Protein AF-A0A0F9MAQ1-F1 (afdb_monomer_lite)

Sequence (51 aa):
MEEKQSKGMGIGLTLVKKAIENYNGQIWVEDKIAGDYTEGSNFIIMIPEAV

Organism: NCBI:txid412755

pLDDT: mean 90.41, std 13.49, range [44.88, 98.38]

Structure (mmCIF, N/CA/C/O backbone):
data_AF-A0A0F9MAQ1-F1
#
_entry.id   AF-A0A0F9MAQ1-F1
#
loop_
_atom_site.group_PDB
_atom_site.id
_atom_site.type_symbol
_atom_site.label_atom_id
_atom_site.label_alt_id
_atom_site.label_comp_id
_atom_site.label_asym_id
_atom_site.label_entity_id
_atom_site.label_seq_id
_atom_site.pdbx_PDB_ins_code
_atom_site.Cartn_x
_atom_site.Cartn_y
_atom_site.Cartn_z
_atom_site.occupancy
_atom_site.B_iso_or_equiv
_atom_site.auth_seq_id
_atom_site.auth_comp_id
_atom_site.auth_asym_id
_atom_site.auth_atom_id
_atom_site.pdbx_PDB_model_num
ATOM 1 N N . MET A 1 1 ? 22.847 27.144 -13.496 1.00 44.88 1 MET A N 1
ATOM 2 C CA . MET A 1 1 ? 22.558 27.013 -12.055 1.00 44.88 1 MET A CA 1
ATOM 3 C C . MET A 1 1 ? 21.615 25.833 -11.936 1.00 44.88 1 MET A C 1
ATOM 5 O O . MET A 1 1 ? 20.500 25.940 -12.418 1.00 44.88 1 MET A O 1
ATOM 9 N N . GLU A 1 2 ? 22.091 24.683 -11.462 1.00 55.12 2 GLU A N 1
ATOM 10 C CA . GLU A 1 2 ? 21.218 23.527 -11.230 1.00 55.12 2 GLU A CA 1
ATOM 11 C C . GLU A 1 2 ? 20.355 23.827 -10.005 1.00 55.12 2 GLU A C 1
ATOM 13 O O . GLU A 1 2 ? 20.876 24.035 -8.906 1.00 55.12 2 GLU A O 1
ATOM 18 N N . GLU A 1 3 ? 19.039 23.910 -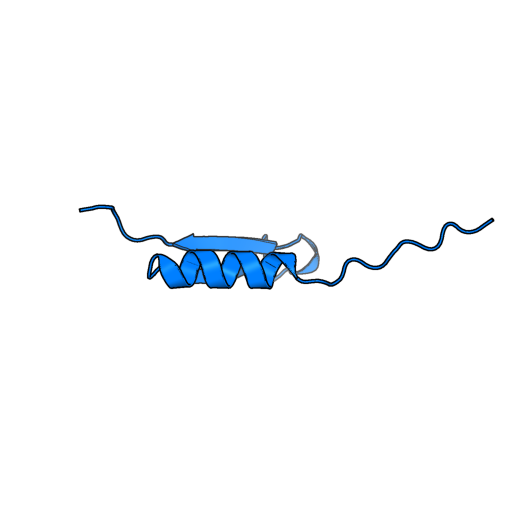10.193 1.00 56.41 3 GLU A N 1
ATOM 19 C CA . GLU A 1 3 ? 18.111 23.966 -9.072 1.00 56.41 3 GLU A CA 1
ATOM 20 C C . GLU A 1 3 ? 18.246 22.662 -8.283 1.00 56.41 3 GLU A C 1
ATOM 22 O O . GLU A 1 3 ? 17.922 21.578 -8.771 1.00 56.41 3 GLU A O 1
ATOM 27 N N . LYS A 1 4 ? 18.762 22.755 -7.051 1.00 57.19 4 LYS A N 1
ATOM 28 C CA . LYS A 1 4 ? 18.702 21.658 -6.084 1.00 57.19 4 LYS A CA 1
ATOM 29 C C . LYS A 1 4 ? 17.229 21.353 -5.846 1.00 57.19 4 LYS A C 1
ATOM 31 O O . LYS A 1 4 ? 16.596 22.017 -5.029 1.00 57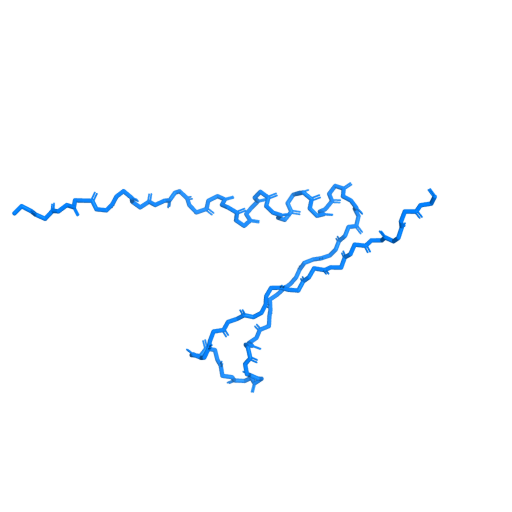.19 4 LYS A O 1
ATOM 36 N N . GLN A 1 5 ? 16.698 20.351 -6.543 1.00 62.19 5 GLN A N 1
ATOM 37 C CA . GLN A 1 5 ? 15.418 19.749 -6.201 1.00 62.19 5 GLN A CA 1
ATOM 38 C C . GLN A 1 5 ? 15.475 19.392 -4.716 1.00 62.19 5 GLN A C 1
ATOM 40 O O . GLN A 1 5 ? 16.257 18.531 -4.299 1.00 62.19 5 GLN A O 1
ATOM 45 N N . SER A 1 6 ? 14.697 20.097 -3.898 1.00 64.81 6 SER A N 1
ATOM 46 C CA . SER A 1 6 ? 14.488 19.715 -2.513 1.00 64.81 6 SER A CA 1
ATOM 47 C C . SER A 1 6 ? 13.848 18.332 -2.547 1.00 64.81 6 SER A C 1
ATOM 49 O O . SER A 1 6 ? 12.676 18.174 -2.880 1.00 64.81 6 SER A O 1
ATOM 51 N N . LYS A 1 7 ? 14.648 17.290 -2.285 1.00 72.69 7 LYS A N 1
ATOM 52 C CA . LYS A 1 7 ? 14.129 15.929 -2.145 1.00 72.69 7 LYS A CA 1
ATOM 53 C C . LYS A 1 7 ? 13.025 15.985 -1.095 1.00 72.69 7 LYS A C 1
ATOM 55 O O . LYS A 1 7 ? 13.290 16.299 0.065 1.00 72.69 7 LYS A O 1
ATOM 60 N N . GLY A 1 8 ? 11.788 15.724 -1.512 1.00 78.62 8 GLY A N 1
ATOM 61 C CA . GLY A 1 8 ? 10.676 15.601 -0.582 1.00 78.62 8 GLY A CA 1
ATOM 62 C C . GLY A 1 8 ? 11.011 14.548 0.473 1.00 78.62 8 GLY A C 1
ATOM 63 O O . GLY A 1 8 ? 11.629 13.531 0.165 1.00 78.62 8 GLY A O 1
ATOM 64 N N . MET A 1 9 ? 10.599 14.772 1.721 1.00 86.75 9 MET A N 1
ATOM 65 C CA . MET A 1 9 ? 10.933 13.893 2.854 1.00 86.75 9 MET A CA 1
ATOM 66 C C . MET A 1 9 ? 10.342 12.470 2.757 1.00 86.75 9 MET A C 1
ATOM 68 O O . MET A 1 9 ? 10.568 11.658 3.646 1.00 86.75 9 MET A O 1
ATOM 72 N N . GLY A 1 10 ? 9.551 12.157 1.723 1.00 89.25 10 GLY A N 1
ATOM 73 C CA . GLY A 1 10 ? 8.960 10.825 1.534 1.00 89.25 10 GLY A CA 1
ATOM 74 C C . GLY A 1 10 ? 7.844 10.474 2.525 1.00 89.25 10 GLY A C 1
ATOM 75 O O . GLY A 1 10 ? 7.481 9.312 2.660 1.00 89.25 10 GLY A O 1
ATOM 76 N N . ILE A 1 11 ? 7.274 11.460 3.222 1.00 94.56 11 ILE A N 1
ATOM 77 C CA . ILE A 1 11 ? 6.311 11.227 4.313 1.00 94.56 11 ILE A CA 1
ATOM 78 C C . ILE A 1 11 ? 4.861 11.007 3.853 1.00 94.56 11 ILE A C 1
ATOM 80 O O . ILE A 1 11 ? 4.028 10.603 4.661 1.00 94.56 11 ILE A O 1
ATOM 84 N N . GLY A 1 12 ? 4.540 11.259 2.579 1.00 93.75 12 GLY A N 1
ATOM 85 C CA . GLY A 1 12 ? 3.160 11.252 2.075 1.00 93.75 12 GLY A CA 1
ATOM 86 C C . GLY A 1 12 ? 2.442 9.916 2.282 1.00 93.75 12 GLY A C 1
ATOM 87 O O . GLY A 1 12 ? 1.386 9.874 2.907 1.00 93.75 12 GLY A O 1
ATOM 88 N N . LEU A 1 13 ? 3.045 8.809 1.844 1.00 94.81 13 LEU A N 1
ATOM 89 C CA . LEU A 1 13 ? 2.439 7.478 1.986 1.00 94.81 13 LEU A CA 1
ATOM 90 C C . LEU A 1 13 ? 2.366 7.013 3.445 1.00 94.81 13 LEU A C 1
ATOM 92 O O . LEU A 1 13 ? 1.426 6.320 3.824 1.00 94.81 13 LEU A O 1
ATOM 96 N N . THR A 1 14 ? 3.300 7.453 4.292 1.00 95.38 14 THR A N 1
ATOM 97 C CA . THR A 1 14 ? 3.244 7.201 5.738 1.00 95.38 14 THR A CA 1
ATOM 98 C C . THR A 1 14 ? 2.026 7.869 6.376 1.00 95.38 14 THR A C 1
ATOM 100 O O . THR A 1 14 ? 1.395 7.280 7.253 1.00 95.38 14 THR A O 1
ATOM 103 N N . LEU A 1 15 ? 1.681 9.088 5.947 1.00 96.69 15 LEU A N 1
ATOM 104 C CA . LEU A 1 15 ? 0.482 9.788 6.414 1.00 96.69 15 LEU A CA 1
ATOM 105 C C . LEU A 1 15 ? -0.794 9.096 5.922 1.00 96.69 15 LEU A C 1
ATOM 107 O O . LEU A 1 15 ? -1.705 8.884 6.717 1.00 96.69 15 LEU A O 1
ATOM 111 N N . VAL A 1 16 ? -0.831 8.692 4.648 1.00 96.94 16 VAL A N 1
ATOM 112 C CA . VAL A 1 16 ? -1.965 7.958 4.061 1.00 96.94 16 VAL A CA 1
ATOM 113 C C . VAL A 1 16 ? -2.209 6.640 4.799 1.00 96.94 16 VAL A C 1
ATOM 115 O O . VAL A 1 16 ? -3.333 6.381 5.219 1.00 96.94 16 VAL A O 1
ATOM 118 N N . LYS A 1 17 ? -1.159 5.842 5.034 1.00 96.56 17 LYS A N 1
ATOM 119 C CA . LYS A 1 17 ? -1.264 4.576 5.770 1.00 96.56 17 LYS A CA 1
ATOM 120 C C . LYS A 1 17 ? -1.853 4.779 7.168 1.00 96.56 17 LYS A C 1
ATOM 122 O O . LYS A 1 17 ? -2.825 4.117 7.508 1.00 96.56 17 LYS A O 1
ATOM 127 N N . LYS A 1 18 ? -1.330 5.745 7.932 1.00 97.38 18 LYS A N 1
ATOM 128 C CA . LYS A 1 18 ? -1.845 6.074 9.274 1.00 97.38 18 LYS A CA 1
ATOM 129 C C . LYS A 1 18 ? -3.308 6.512 9.250 1.00 97.38 18 LYS A C 1
ATOM 131 O O . LYS A 1 18 ? -4.073 6.122 10.123 1.00 97.38 18 LYS A O 1
ATOM 136 N N . ALA A 1 19 ? -3.701 7.323 8.266 1.00 97.25 19 AL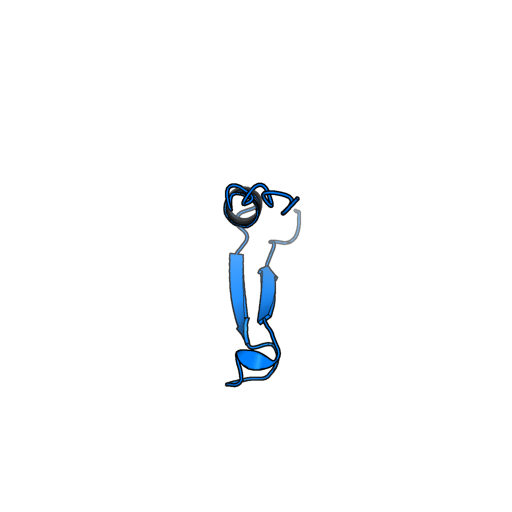A A N 1
ATOM 137 C CA . ALA A 1 19 ? -5.088 7.751 8.124 1.00 97.25 19 ALA A CA 1
ATOM 138 C C . ALA A 1 19 ? -6.015 6.549 7.898 1.00 97.25 19 ALA A C 1
ATOM 140 O O . ALA A 1 19 ? -7.023 6.431 8.580 1.00 97.25 19 ALA A O 1
ATOM 141 N N . ILE A 1 20 ? -5.645 5.638 6.998 1.00 97.75 20 ILE A N 1
ATOM 142 C CA . ILE A 1 20 ? -6.437 4.444 6.675 1.00 97.75 20 ILE A CA 1
ATOM 143 C C . ILE A 1 20 ? -6.506 3.478 7.865 1.00 97.75 20 ILE A C 1
ATOM 145 O O . ILE A 1 20 ? -7.586 2.986 8.182 1.00 97.75 20 ILE A O 1
ATOM 149 N N . GLU A 1 21 ? -5.391 3.261 8.569 1.00 96.38 21 GLU A N 1
ATOM 150 C CA . GLU A 1 21 ? -5.341 2.433 9.784 1.00 96.38 21 GLU A CA 1
ATOM 151 C C . GLU A 1 21 ? -6.270 2.966 10.888 1.00 96.38 21 GLU A C 1
ATOM 153 O O . GLU A 1 21 ? -6.947 2.177 11.546 1.00 96.38 21 GLU A O 1
ATOM 158 N N . ASN A 1 22 ? -6.375 4.292 11.050 1.00 96.75 22 ASN A N 1
ATOM 159 C CA . ASN A 1 22 ? -7.297 4.913 12.011 1.00 96.75 22 ASN A CA 1
ATOM 160 C C . ASN A 1 22 ? -8.778 4.654 11.688 1.00 96.75 22 ASN A C 1
ATOM 162 O O . ASN A 1 22 ? -9.602 4.682 12.597 1.00 96.75 22 ASN A O 1
ATOM 166 N N . TYR A 1 23 ? -9.115 4.403 10.420 1.00 95.75 23 TYR A N 1
ATOM 167 C CA . TYR A 1 23 ? -10.460 4.004 9.990 1.00 95.75 23 TYR A CA 1
ATOM 168 C C . TYR A 1 23 ? -10.650 2.480 9.968 1.00 95.75 23 TYR A C 1
ATOM 170 O O . TYR A 1 23 ? -11.613 1.999 9.376 1.00 95.75 23 TYR A O 1
ATOM 178 N N . ASN A 1 24 ? -9.725 1.703 10.548 1.00 96.06 24 ASN A N 1
ATOM 179 C CA . ASN A 1 24 ? -9.697 0.240 10.436 1.00 96.06 24 ASN A CA 1
ATOM 180 C C . ASN A 1 24 ? -9.720 -0.256 8.975 1.00 96.06 24 ASN A C 1
ATOM 182 O O . ASN A 1 24 ? -10.182 -1.361 8.688 1.00 96.06 24 ASN A O 1
ATOM 186 N N . GLY A 1 25 ? -9.227 0.570 8.049 1.00 96.44 25 GLY A N 1
ATOM 187 C CA . GLY A 1 25 ? -9.107 0.239 6.640 1.00 96.44 25 GLY A CA 1
ATOM 188 C C . GLY A 1 25 ? -7.825 -0.522 6.319 1.00 96.44 25 GLY A C 1
ATOM 189 O O . GLY A 1 25 ? -6.967 -0.761 7.169 1.00 96.44 25 GLY A O 1
ATOM 190 N N . GLN A 1 26 ? -7.683 -0.882 5.049 1.00 97.56 26 GLN A N 1
ATOM 191 C CA . GLN A 1 26 ? -6.532 -1.592 4.504 1.00 97.56 26 GLN A CA 1
ATOM 192 C C . GLN A 1 26 ? -5.984 -0.839 3.292 1.00 97.56 26 GLN A C 1
ATOM 194 O O . GLN A 1 26 ? -6.740 -0.219 2.544 1.00 97.56 26 GLN A O 1
ATOM 199 N N . ILE A 1 27 ? -4.667 -0.894 3.098 1.00 97.62 27 ILE A N 1
ATOM 200 C CA . ILE A 1 27 ? -3.983 -0.325 1.934 1.00 97.62 27 ILE A CA 1
ATOM 201 C C . ILE A 1 27 ? -2.876 -1.261 1.460 1.00 97.62 27 ILE A C 1
ATOM 203 O O . ILE A 1 27 ? -2.097 -1.766 2.269 1.00 97.62 27 ILE A O 1
ATOM 207 N N . TRP A 1 28 ? -2.787 -1.459 0.149 1.00 97.38 28 TRP A N 1
ATOM 208 C CA . TRP A 1 28 ? -1.701 -2.185 -0.502 1.00 97.38 28 TRP A CA 1
ATOM 209 C C . TRP A 1 28 ? -1.457 -1.630 -1.910 1.00 97.38 28 TRP A C 1
ATOM 211 O O . TRP A 1 28 ? -2.137 -0.704 -2.358 1.00 97.38 28 TRP A O 1
ATOM 221 N N . VAL A 1 29 ? -0.428 -2.147 -2.576 1.00 97.31 29 VAL A N 1
ATOM 222 C CA . VAL A 1 29 ? -0.008 -1.700 -3.905 1.00 97.31 29 VAL A CA 1
ATOM 223 C C . VAL A 1 29 ? 0.104 -2.911 -4.812 1.00 97.31 29 VAL A C 1
ATOM 225 O O . VAL A 1 29 ? 0.669 -3.927 -4.413 1.00 97.31 29 VAL A O 1
ATOM 228 N N . GLU A 1 30 ? -0.418 -2.779 -6.022 1.00 97.62 30 GLU A N 1
ATOM 229 C CA . GLU A 1 30 ? -0.299 -3.771 -7.088 1.00 97.62 30 GLU A CA 1
ATOM 230 C C . GLU A 1 30 ? 0.313 -3.119 -8.328 1.00 97.62 30 GLU A C 1
ATOM 232 O O . GLU A 1 30 ? 0.214 -1.899 -8.515 1.00 97.62 30 GLU A O 1
ATOM 237 N N . ASP A 1 31 ? 0.931 -3.925 -9.191 1.00 98.38 31 ASP A N 1
ATOM 238 C CA . ASP A 1 31 ? 1.334 -3.458 -10.515 1.00 98.38 31 ASP A CA 1
ATOM 239 C C . ASP A 1 31 ? 0.092 -2.999 -11.281 1.00 98.38 31 ASP A C 1
ATOM 241 O O . ASP A 1 31 ? -0.958 -3.648 -11.250 1.00 98.38 31 ASP A O 1
ATOM 245 N N . LYS A 1 32 ? 0.199 -1.874 -11.993 1.00 97.19 32 LYS A N 1
ATOM 246 C CA . LYS A 1 32 ? -0.916 -1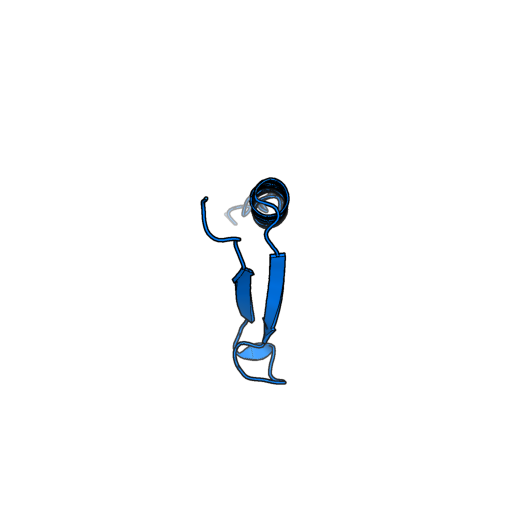.376 -12.807 1.00 97.19 32 LYS A CA 1
ATOM 247 C C . LYS A 1 32 ? -1.314 -2.398 -13.874 1.00 97.19 32 LYS A C 1
ATOM 249 O O . LYS A 1 32 ? -2.500 -2.568 -14.154 1.00 97.19 32 LYS A O 1
ATOM 254 N N . ILE A 1 33 ? -0.313 -3.052 -14.460 1.00 97.38 33 ILE A N 1
ATOM 255 C CA . ILE A 1 33 ? -0.450 -4.197 -15.354 1.00 97.38 33 ILE A CA 1
ATOM 256 C C . ILE A 1 33 ? 0.157 -5.389 -14.626 1.00 97.38 33 ILE A C 1
ATOM 258 O O . ILE A 1 33 ? 1.318 -5.340 -14.240 1.00 97.38 33 ILE A O 1
ATOM 262 N N . ALA A 1 34 ? -0.619 -6.450 -14.413 1.00 96.25 34 ALA A N 1
ATOM 263 C CA . ALA A 1 34 ? -0.184 -7.583 -13.603 1.00 96.25 34 ALA A CA 1
ATOM 264 C C . ALA A 1 34 ? 1.153 -8.167 -14.098 1.00 96.25 34 ALA A C 1
ATOM 266 O O . ALA A 1 34 ? 1.240 -8.668 -15.220 1.00 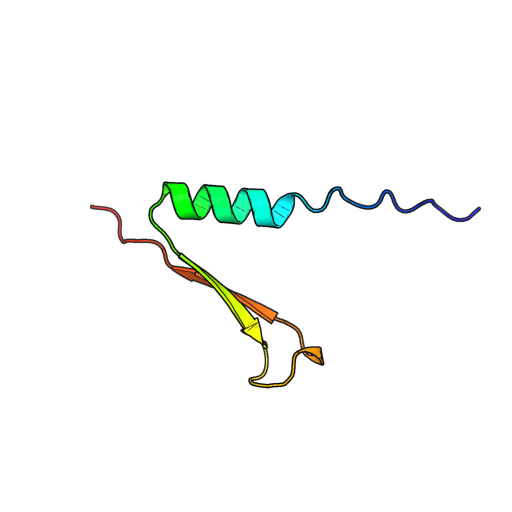96.25 34 ALA A O 1
ATOM 267 N N . GLY A 1 35 ? 2.174 -8.121 -13.238 1.00 96.06 35 GLY A N 1
ATOM 268 C CA . GLY A 1 35 ? 3.517 -8.617 -13.536 1.00 96.06 35 GLY A CA 1
ATOM 269 C C . GLY A 1 35 ? 4.428 -7.626 -14.267 1.00 96.06 35 GLY A C 1
ATOM 270 O O . GLY A 1 35 ? 5.573 -7.983 -14.542 1.00 96.06 35 GLY A O 1
ATOM 271 N N . ASP A 1 36 ? 3.962 -6.411 -14.569 1.00 96.75 36 ASP A N 1
ATOM 272 C CA . ASP A 1 36 ? 4.754 -5.350 -15.193 1.00 96.75 36 ASP A CA 1
ATOM 273 C C . ASP A 1 36 ? 4.758 -4.068 -14.340 1.00 96.75 36 ASP A C 1
ATOM 275 O O . ASP A 1 36 ? 3.909 -3.180 -14.466 1.00 96.75 36 ASP A O 1
ATOM 279 N N . TYR A 1 37 ? 5.775 -3.962 -13.480 1.00 96.19 37 TYR A N 1
ATOM 280 C CA . TYR A 1 37 ? 6.007 -2.807 -12.609 1.00 96.19 37 TYR A CA 1
ATOM 281 C C . TYR A 1 37 ? 6.435 -1.540 -13.370 1.00 96.19 37 TYR A C 1
ATOM 283 O O . TYR A 1 37 ? 6.454 -0.452 -12.788 1.00 96.19 37 TYR A O 1
ATOM 291 N N . THR A 1 38 ? 6.828 -1.653 -14.646 1.00 97.75 38 THR A N 1
ATOM 292 C CA . THR A 1 38 ? 7.325 -0.511 -15.432 1.00 97.75 38 THR A CA 1
ATOM 293 C C . THR A 1 38 ? 6.192 0.392 -15.912 1.00 97.75 38 THR A C 1
ATOM 295 O O . THR A 1 38 ? 6.387 1.598 -16.061 1.00 97.75 38 THR A O 1
ATOM 298 N N . GLU A 1 39 ? 4.983 -0.161 -16.024 1.00 97.94 39 GLU A N 1
ATOM 299 C CA . GLU A 1 39 ? 3.771 0.553 -16.434 1.00 97.94 39 GLU A CA 1
ATOM 300 C C . GLU A 1 39 ? 3.102 1.330 -15.281 1.00 97.94 39 GLU A C 1
ATOM 302 O O . GLU A 1 39 ? 2.106 2.036 -15.480 1.00 97.94 39 GLU A O 1
ATOM 307 N N . GLY A 1 40 ? 3.658 1.234 -14.067 1.00 97.25 40 GLY A N 1
ATOM 308 C CA . GLY A 1 40 ? 3.217 1.949 -12.871 1.00 97.25 40 GLY A CA 1
ATOM 309 C C . GLY A 1 40 ? 2.517 1.062 -11.842 1.00 97.25 40 GLY A C 1
ATOM 310 O O . GLY A 1 40 ? 2.565 -0.165 -11.903 1.00 97.25 40 GLY A O 1
ATOM 311 N N . SER A 1 41 ? 1.853 1.694 -10.873 1.00 97.81 41 SER A N 1
ATOM 312 C CA . SER A 1 41 ? 1.258 1.000 -9.725 1.00 97.81 41 SER A CA 1
ATOM 313 C C . SER A 1 41 ? -0.138 1.518 -9.395 1.00 97.81 41 SER A C 1
ATOM 315 O O . SER A 1 41 ? -0.398 2.720 -9.476 1.00 97.81 41 SER A O 1
ATOM 317 N N . ASN A 1 42 ? -1.013 0.615 -8.960 1.00 97.81 42 ASN A N 1
ATOM 318 C CA . ASN A 1 42 ? -2.316 0.934 -8.391 1.00 97.81 42 ASN A CA 1
ATOM 319 C C . ASN A 1 42 ? -2.230 0.868 -6.861 1.00 97.81 42 ASN A C 1
ATOM 321 O O . ASN A 1 42 ? -1.843 -0.153 -6.296 1.00 97.81 42 ASN A O 1
ATOM 325 N N . PHE A 1 43 ? -2.611 1.953 -6.186 1.00 97.56 43 PHE A N 1
ATOM 326 C CA . PHE A 1 43 ? -2.733 1.997 -4.728 1.00 97.56 43 PHE A CA 1
ATOM 327 C C . PHE A 1 43 ? -4.178 1.679 -4.364 1.00 97.56 43 PHE A C 1
ATOM 329 O O . PHE A 1 43 ? -5.073 2.476 -4.647 1.00 97.56 43 PHE A O 1
ATOM 336 N N . ILE A 1 44 ? -4.411 0.517 -3.762 1.00 97.81 44 ILE A N 1
ATOM 337 C CA . ILE A 1 44 ? -5.760 0.051 -3.449 1.00 97.81 44 ILE A CA 1
ATOM 338 C C . ILE A 1 44 ? -6.036 0.308 -1.976 1.00 97.81 44 ILE A C 1
ATOM 340 O O . ILE A 1 44 ? -5.209 0.010 -1.115 1.00 97.81 44 ILE A O 1
ATOM 344 N N . ILE A 1 45 ? -7.196 0.903 -1.701 1.00 98.06 45 ILE A N 1
ATOM 345 C CA . ILE A 1 45 ? -7.636 1.283 -0.364 1.00 98.06 45 ILE A CA 1
ATOM 346 C C . ILE A 1 45 ? -9.007 0.661 -0.123 1.00 98.06 45 ILE A C 1
ATOM 348 O O . ILE A 1 45 ? -9.926 0.844 -0.919 1.00 98.06 45 ILE A O 1
ATOM 352 N N . MET A 1 46 ? -9.146 -0.042 0.995 1.00 97.88 46 MET A N 1
ATOM 353 C CA . MET A 1 46 ? -10.405 -0.600 1.470 1.00 97.88 46 MET A CA 1
ATOM 354 C C . MET A 1 46 ? -10.765 0.074 2.791 1.00 97.88 46 MET A C 1
ATOM 356 O O . MET A 1 46 ? -9.961 0.066 3.720 1.00 97.88 46 MET A O 1
AT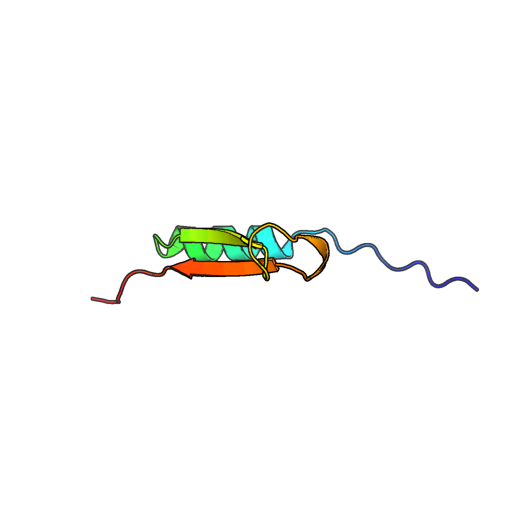OM 360 N N . ILE A 1 47 ? -11.956 0.660 2.881 1.00 96.69 47 ILE A N 1
ATOM 361 C CA . ILE A 1 47 ? -12.454 1.323 4.093 1.00 96.69 47 ILE A CA 1
ATOM 362 C C . ILE A 1 47 ? -13.770 0.643 4.489 1.00 96.69 47 ILE A C 1
ATOM 364 O O . ILE A 1 47 ? -14.584 0.389 3.597 1.00 96.69 47 ILE A O 1
ATOM 368 N N . PRO A 1 48 ? -13.986 0.322 5.778 1.00 95.81 48 PRO A N 1
ATOM 369 C CA . PRO A 1 48 ? -15.266 -0.192 6.253 1.00 95.81 48 PRO A CA 1
ATOM 370 C C . PRO A 1 48 ? -16.416 0.779 5.958 1.00 95.81 48 PRO A C 1
ATOM 372 O O . PRO A 1 48 ? -16.230 1.997 5.965 1.00 95.81 48 PRO A O 1
ATOM 375 N N . GLU A 1 49 ? -17.613 0.244 5.728 1.00 95.06 49 GLU A N 1
ATOM 376 C CA . GLU A 1 49 ? -18.822 1.062 5.630 1.00 95.06 49 GLU A CA 1
ATOM 377 C C . GLU A 1 49 ? -19.116 1.734 6.982 1.00 95.06 49 GLU A C 1
ATOM 379 O O . GLU A 1 49 ? -18.890 1.148 8.045 1.00 95.06 49 GLU A O 1
ATOM 384 N N . ALA A 1 50 ? -19.589 2.980 6.943 1.00 89.00 50 ALA A N 1
ATOM 385 C CA . ALA A 1 50 ? -20.012 3.682 8.147 1.00 89.00 50 ALA A CA 1
ATOM 386 C C . ALA A 1 50 ? -21.308 3.060 8.691 1.00 89.00 50 ALA A C 1
ATOM 388 O O . ALA A 1 50 ? -22.213 2.744 7.920 1.00 89.00 50 ALA A O 1
ATOM 389 N N . VAL A 1 51 ? -21.380 2.901 10.015 1.00 78.50 51 VAL A N 1
ATOM 390 C CA . VAL A 1 51 ? -22.584 2.447 10.732 1.00 78.50 51 VAL A CA 1
ATOM 391 C C . VAL A 1 51 ? -23.563 3.599 10.918 1.00 78.50 51 VAL A C 1
ATOM 393 O O . VAL A 1 51 ? -23.087 4.715 11.237 1.00 78.50 51 VAL A O 1
#

Foldseek 3Di:
DDPPPPPPPPCVVVVVCVVLVVQVKDWDKAQPPHPDCPNDIDIDIGGDDDD

Secondary structure (DSSP, 8-state):
---------S-HHHHHHHHHHHTT-EEEEEEEETTEEEEEEEEEEE-PPP-

Radius of gyration: 15.64 Å; chains: 1; bounding box: 45×36×28 Å

InterPro domains:
  IPR003594 Histidine kinase/HSP90-like ATPase domain [PF02518] (4-49)
  IPR004358 Signal transduction histidine kinase-related protein, C-terminal [PR00344] (7-25)
  IPR004358 Signal transduction histidine kinase-related protein, C-terminal [PR00344] (35-48)
  IPR036890 Histidine kinase/HSP90-like ATPase superfamily [G3DSA:3.30.565.10] (1-49)
  IPR036890 Histidine kinase/HSP90-like ATPase superfamily [SSF55874] (5-48)